Protein AF-Q2Y527-F1 (afdb_monomer_lite)

Secondary structure (DSSP, 8-state):
-EE--HHHHHHHHTT-HHHHHHHHHHHHT--EE--HHHHHHHHHHHHHHHHHTT-

Foldseek 3Di:
DEEDALVLVVCVVVVPVVSVVVVVVVVVVPDYHYDPVSVVVVVVVVVVVVVVVVD

pLDDT: mean 93.28, std 10.42, range [49.41, 98.31]

Radius of gyration: 12.88 Å; chains: 1; bounding box: 30×23×34 Å

Sequence (55 aa):
MKCLDTDFLVAILRAKSDAESKMESLDAEGDNATTTINAFELFYGAHKSTKKQRT

Structure (mmCIF, N/CA/C/O backbone):
data_AF-Q2Y527-F1
#
_entry.id   AF-Q2Y527-F1
#
loop_
_atom_site.group_PDB
_atom_site.id
_atom_site.type_symbol
_atom_site.label_atom_id
_atom_site.label_alt_id
_atom_site.label_comp_id
_atom_site.label_asym_id
_atom_site.label_entity_id
_atom_site.label_seq_id
_atom_site.pdbx_PDB_ins_code
_atom_site.Cartn_x
_atom_site.Cartn_y
_atom_site.Cartn_z
_atom_site.occupancy
_atom_site.B_iso_or_equiv
_atom_site.auth_seq_id
_atom_site.auth_comp_id
_atom_site.auth_asym_id
_atom_sit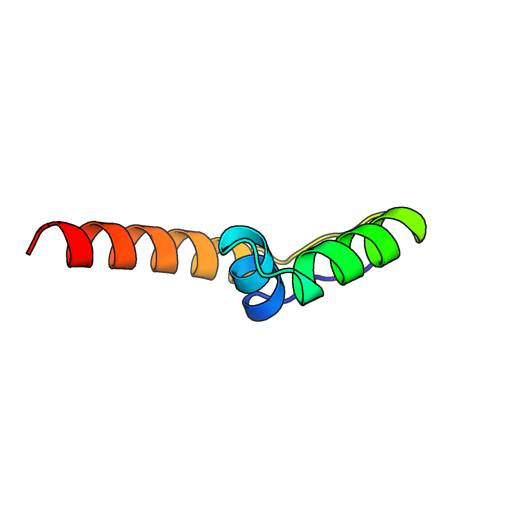e.auth_atom_id
_atom_site.pdbx_PDB_model_num
ATOM 1 N N . MET A 1 1 ? 10.184 -3.453 -10.452 1.00 84.00 1 MET A N 1
ATOM 2 C CA . MET A 1 1 ? 9.125 -3.647 -9.446 1.00 84.00 1 MET A CA 1
ATOM 3 C C . MET A 1 1 ? 9.401 -2.766 -8.239 1.00 84.00 1 MET A C 1
ATOM 5 O O . MET A 1 1 ? 10.514 -2.824 -7.722 1.00 84.00 1 MET A O 1
ATOM 9 N N . LYS A 1 2 ? 8.440 -1.934 -7.825 1.00 94.88 2 LYS A N 1
ATOM 10 C CA . LYS A 1 2 ? 8.553 -1.076 -6.631 1.00 94.88 2 LYS A CA 1
ATOM 11 C C . LYS A 1 2 ? 7.737 -1.665 -5.485 1.00 94.88 2 LYS A C 1
ATOM 13 O O . LYS A 1 2 ? 6.681 -2.237 -5.730 1.00 94.88 2 LYS A O 1
ATOM 18 N N . CYS A 1 3 ? 8.224 -1.528 -4.254 1.00 97.19 3 CYS A N 1
ATOM 19 C CA . CYS A 1 3 ? 7.484 -1.920 -3.058 1.00 97.19 3 CYS A CA 1
ATOM 20 C C . CYS A 1 3 ? 6.820 -0.684 -2.447 1.00 97.19 3 CYS A C 1
ATOM 22 O O . CYS A 1 3 ? 7.512 0.218 -1.978 1.00 97.19 3 CYS A O 1
ATOM 24 N N . LEU A 1 4 ? 5.493 -0.638 -2.478 1.00 97.69 4 LEU A N 1
ATOM 25 C CA . LEU A 1 4 ? 4.690 0.466 -1.977 1.00 97.69 4 LEU A CA 1
ATOM 26 C C . LEU A 1 4 ? 4.515 0.352 -0.466 1.00 97.69 4 LEU A C 1
ATOM 28 O O . LEU A 1 4 ? 4.114 -0.699 0.044 1.00 97.69 4 LEU A O 1
ATOM 32 N N . ASP A 1 5 ? 4.801 1.449 0.226 1.00 97.81 5 ASP A N 1
ATOM 33 C CA . ASP A 1 5 ? 4.662 1.559 1.672 1.00 97.81 5 ASP A CA 1
ATOM 34 C C . ASP A 1 5 ? 3.207 1.808 2.105 1.00 97.81 5 ASP A C 1
ATOM 36 O O . ASP A 1 5 ? 2.389 2.315 1.329 1.00 97.81 5 ASP A O 1
ATOM 40 N N . THR A 1 6 ? 2.877 1.467 3.349 1.00 98.25 6 THR A N 1
ATOM 41 C CA . THR A 1 6 ? 1.514 1.560 3.891 1.00 98.25 6 THR A CA 1
ATOM 42 C C . THR A 1 6 ? 0.978 2.986 3.863 1.00 98.25 6 THR A C 1
ATOM 44 O O . THR A 1 6 ? -0.171 3.189 3.470 1.00 98.25 6 THR A O 1
ATOM 47 N N . ASP A 1 7 ? 1.795 3.988 4.194 1.00 98.12 7 ASP A N 1
ATOM 48 C CA . ASP A 1 7 ? 1.361 5.390 4.185 1.00 98.12 7 ASP A CA 1
ATOM 49 C C . ASP A 1 7 ? 0.935 5.858 2.787 1.00 98.12 7 ASP A C 1
ATOM 51 O O . ASP A 1 7 ? -0.060 6.578 2.640 1.00 98.12 7 ASP A O 1
ATOM 55 N N . PHE A 1 8 ? 1.635 5.398 1.747 1.00 98.25 8 PHE A N 1
ATOM 56 C CA . PHE A 1 8 ? 1.293 5.702 0.361 1.00 98.25 8 PHE A CA 1
ATOM 57 C C . PHE A 1 8 ? -0.005 5.005 -0.067 1.00 98.25 8 PHE A C 1
ATOM 59 O O . PHE A 1 8 ? -0.895 5.642 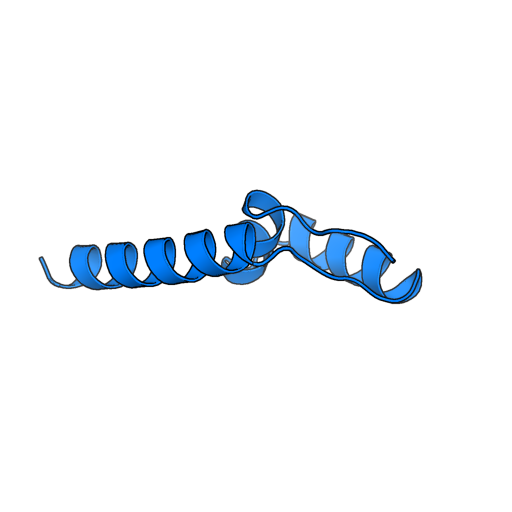-0.630 1.00 98.25 8 PHE A O 1
ATOM 66 N N . LEU A 1 9 ? -0.173 3.725 0.280 1.00 98.12 9 LEU A N 1
ATOM 67 C CA . LEU A 1 9 ? -1.410 2.985 0.009 1.00 98.12 9 LEU A CA 1
ATOM 68 C C . LEU A 1 9 ? -2.617 3.606 0.733 1.00 98.12 9 LEU A C 1
ATOM 70 O O . LEU A 1 9 ? -3.693 3.737 0.151 1.00 98.12 9 LEU A O 1
ATOM 74 N N . VAL A 1 10 ? -2.444 4.059 1.978 1.00 97.94 10 VAL A N 1
ATOM 75 C CA . VAL A 1 10 ? -3.480 4.790 2.726 1.00 97.94 10 VAL A CA 1
ATOM 76 C C . VAL A 1 10 ? -3.811 6.126 2.061 1.00 97.94 10 VAL A C 1
ATOM 78 O O . VAL A 1 10 ? -4.979 6.518 2.042 1.00 97.94 10 VAL A O 1
ATOM 81 N N . ALA A 1 11 ? -2.817 6.840 1.529 1.00 98.31 11 ALA A N 1
ATOM 82 C CA . ALA A 1 11 ? -3.035 8.089 0.805 1.00 98.31 11 ALA A CA 1
ATOM 83 C C . ALA A 1 11 ? -3.879 7.878 -0.464 1.00 98.31 11 ALA A C 1
ATOM 85 O O . ALA A 1 11 ? -4.833 8.630 -0.671 1.00 98.31 11 ALA A O 1
ATOM 86 N N . ILE A 1 12 ? -3.599 6.817 -1.233 1.00 97.69 12 ILE A N 1
ATOM 87 C CA . ILE A 1 12 ? -4.404 6.407 -2.397 1.00 97.69 12 ILE A CA 1
ATOM 88 C C . ILE A 1 12 ? -5.838 6.071 -1.970 1.00 97.69 12 ILE A C 1
ATOM 90 O O . ILE A 1 12 ? -6.791 6.619 -2.514 1.00 97.69 12 ILE A O 1
ATOM 94 N N . LEU A 1 13 ? -6.019 5.236 -0.939 1.00 96.06 13 LEU A N 1
ATOM 95 C CA . LEU A 1 13 ? -7.352 4.861 -0.439 1.00 96.06 13 LEU A CA 1
ATOM 96 C C . LEU A 1 13 ? -8.176 6.053 0.078 1.00 96.06 13 LEU A C 1
ATOM 98 O O . LEU A 1 13 ? -9.395 5.953 0.207 1.00 96.06 13 LEU A O 1
ATOM 102 N N . ARG A 1 14 ? -7.523 7.172 0.406 1.00 95.44 14 ARG A N 1
ATOM 103 C CA . ARG A 1 14 ? -8.160 8.425 0.835 1.00 95.44 14 ARG A CA 1
ATOM 104 C C . ARG A 1 14 ? -8.335 9.439 -0.299 1.00 95.44 14 ARG A C 1
ATOM 106 O O . ARG A 1 14 ? -8.692 10.575 0.005 1.00 95.44 14 ARG A O 1
ATOM 113 N N . ALA A 1 15 ? -8.091 9.048 -1.552 1.00 96.50 15 ALA A N 1
ATOM 114 C CA . ALA A 1 15 ? -8.196 9.903 -2.736 1.00 96.50 15 ALA A CA 1
ATOM 115 C C . ALA A 1 15 ? -7.395 11.211 -2.601 1.00 96.50 15 ALA A C 1
ATOM 117 O O . ALA A 1 15 ? -7.880 12.309 -2.886 1.00 96.50 15 ALA A O 1
ATOM 118 N N . LYS A 1 16 ? -6.166 11.116 -2.075 1.00 98.25 16 LYS A N 1
ATOM 119 C CA . LYS A 1 16 ? -5.254 12.261 -2.059 1.00 98.25 16 LYS A CA 1
ATOM 120 C C . LYS A 1 16 ? -4.676 12.471 -3.461 1.00 98.25 16 LYS A C 1
ATOM 122 O O . LYS A 1 16 ? -4.018 11.580 -3.991 1.00 98.25 16 LYS A O 1
ATOM 127 N N . SER A 1 17 ? -4.883 13.658 -4.027 1.00 96.94 17 SER A N 1
ATOM 128 C CA . SER A 1 17 ? -4.523 13.973 -5.417 1.00 96.94 17 SER A CA 1
ATOM 129 C C . SER A 1 17 ? -3.030 13.819 -5.728 1.00 96.94 17 SER A C 1
ATOM 131 O O . SER A 1 17 ? -2.667 13.355 -6.804 1.00 96.94 17 SER A O 1
ATOM 133 N N . ASP A 1 18 ? -2.151 14.156 -4.784 1.00 97.44 18 ASP A N 1
ATOM 134 C CA . ASP A 1 18 ? -0.703 13.971 -4.916 1.00 97.44 18 ASP A CA 1
ATOM 135 C C . ASP A 1 18 ? -0.310 12.487 -4.983 1.00 97.44 18 ASP A C 1
ATOM 137 O O . ASP A 1 18 ? 0.581 12.108 -5.747 1.00 97.44 18 ASP A O 1
ATOM 141 N N . ALA A 1 19 ? -1.001 11.639 -4.219 1.00 98.06 19 ALA A N 1
ATOM 142 C CA . ALA A 1 19 ? -0.786 10.199 -4.237 1.00 98.06 19 ALA A CA 1
ATOM 143 C C . ALA A 1 19 ? -1.299 9.551 -5.531 1.00 98.06 19 ALA A C 1
ATOM 145 O O . ALA A 1 19 ? -0.622 8.677 -6.070 1.00 98.06 19 ALA A O 1
ATOM 146 N N . GLU A 1 20 ? -2.436 10.006 -6.062 1.00 97.69 20 GLU A N 1
ATOM 147 C CA . GLU A 1 20 ? -2.987 9.532 -7.340 1.00 97.69 20 GLU A CA 1
ATOM 148 C C . GLU A 1 20 ? -2.041 9.841 -8.506 1.00 97.69 20 GLU A C 1
ATOM 150 O O . GLU A 1 20 ? -1.621 8.926 -9.214 1.00 97.69 20 GLU A O 1
ATOM 155 N N . SER A 1 21 ? -1.584 11.091 -8.639 1.00 98.00 21 SER A N 1
ATOM 156 C CA . SER A 1 21 ? -0.613 11.468 -9.679 1.00 98.00 21 SER A CA 1
ATOM 157 C C . SER A 1 21 ? 0.714 10.710 -9.553 1.00 98.00 21 SER A C 1
ATOM 159 O O . SER A 1 21 ? 1.354 10.356 -10.551 1.00 98.00 21 SER A O 1
ATOM 161 N N . LYS A 1 22 ? 1.152 10.426 -8.319 1.00 97.50 22 LYS A N 1
ATOM 162 C CA . LYS A 1 22 ? 2.351 9.614 -8.098 1.00 97.50 22 LYS A CA 1
ATOM 163 C C . LYS A 1 22 ? 2.125 8.154 -8.492 1.00 97.50 22 LYS A C 1
ATOM 165 O O . LYS A 1 22 ? 3.045 7.549 -9.041 1.00 97.50 22 LYS A O 1
ATOM 170 N N . MET A 1 23 ? 0.940 7.604 -8.236 1.00 97.25 23 MET A N 1
ATOM 171 C CA . MET A 1 23 ? 0.577 6.240 -8.619 1.00 97.25 23 MET A CA 1
ATOM 172 C C . MET A 1 23 ? 0.560 6.079 -10.141 1.00 97.25 23 MET A C 1
ATOM 174 O O . MET A 1 23 ? 1.171 5.142 -10.642 1.00 97.25 23 MET A O 1
ATOM 178 N N . GLU A 1 24 ? -0.017 7.033 -10.878 1.00 96.50 24 GLU A N 1
ATOM 179 C CA . GLU A 1 24 ? 0.007 7.045 -12.352 1.00 96.50 24 GLU A CA 1
A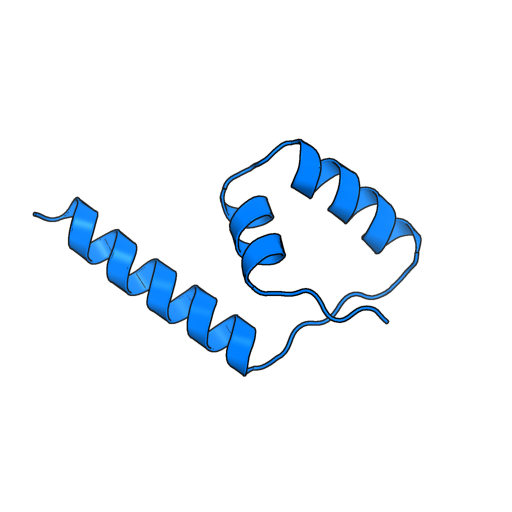TOM 180 C C . GLU A 1 24 ? 1.439 6.994 -12.903 1.00 96.50 24 GLU A C 1
ATOM 182 O O . GLU A 1 24 ? 1.744 6.230 -13.820 1.00 96.50 24 GLU A O 1
ATOM 187 N N . SER A 1 25 ? 2.345 7.771 -12.301 1.00 96.69 25 SER A N 1
ATOM 188 C CA . SER A 1 25 ? 3.764 7.753 -12.672 1.00 96.69 25 SER A CA 1
ATOM 189 C C . SER A 1 25 ? 4.407 6.393 -12.380 1.00 96.69 25 SER A C 1
ATOM 191 O O . SER A 1 25 ? 5.160 5.874 -13.198 1.00 96.69 25 SER A O 1
ATOM 193 N N . LEU A 1 26 ? 4.110 5.798 -11.220 1.00 96.38 26 LEU A N 1
ATOM 194 C CA . LEU A 1 26 ? 4.669 4.506 -10.819 1.00 96.38 26 LEU A CA 1
ATOM 195 C C . LEU A 1 26 ? 4.165 3.355 -11.694 1.00 96.38 26 LEU A C 1
ATOM 197 O O . LEU A 1 26 ? 4.963 2.480 -12.027 1.00 96.38 26 LEU A O 1
ATOM 201 N N . ASP A 1 27 ? 2.889 3.369 -12.084 1.00 95.19 27 ASP A N 1
ATOM 202 C CA . ASP A 1 27 ? 2.299 2.388 -13.004 1.00 95.19 27 ASP A CA 1
ATOM 203 C C . ASP A 1 27 ? 2.889 2.502 -14.414 1.00 95.19 27 ASP A C 1
ATOM 205 O O . ASP A 1 27 ? 3.180 1.485 -15.045 1.00 95.19 27 ASP A O 1
ATOM 209 N N . ALA A 1 28 ? 3.158 3.722 -14.894 1.00 96.69 28 ALA A N 1
ATOM 210 C CA . ALA A 1 28 ? 3.828 3.931 -16.180 1.00 96.69 28 ALA A CA 1
ATOM 211 C C . ALA A 1 28 ? 5.252 3.343 -16.214 1.00 96.69 28 ALA A C 1
ATOM 213 O O . ALA A 1 28 ? 5.756 2.965 -17.271 1.00 96.69 28 ALA A O 1
ATOM 214 N N . GLU A 1 29 ? 5.909 3.239 -15.059 1.00 95.75 29 GLU A N 1
ATOM 215 C CA . GLU A 1 29 ? 7.246 2.668 -14.928 1.00 95.75 29 GLU A CA 1
ATOM 216 C C . GLU A 1 29 ? 7.249 1.138 -14.651 1.00 95.75 29 GLU A C 1
ATOM 218 O O . GLU A 1 29 ? 8.310 0.570 -14.347 1.00 95.75 29 GLU A O 1
ATOM 223 N N . GLY A 1 30 ? 6.088 0.472 -14.705 1.00 94.75 30 GLY A N 1
ATOM 224 C CA . GLY A 1 30 ? 5.922 -0.981 -14.574 1.00 94.75 30 GLY A CA 1
ATOM 225 C C . GLY A 1 30 ? 5.381 -1.456 -13.219 1.00 94.75 30 GLY A C 1
ATOM 226 O O . GLY A 1 30 ? 4.867 -0.676 -12.427 1.00 94.75 30 GLY A O 1
ATOM 227 N N . ASP A 1 31 ? 5.517 -2.759 -12.948 1.00 96.00 31 ASP A N 1
ATOM 228 C CA . ASP A 1 31 ? 4.811 -3.413 -11.839 1.00 96.00 31 ASP A CA 1
ATOM 229 C C . ASP A 1 31 ? 5.125 -2.844 -10.447 1.00 96.00 31 ASP A C 1
ATOM 231 O O . ASP A 1 31 ? 6.280 -2.579 -10.073 1.00 96.00 31 ASP A O 1
ATOM 235 N N . ASN A 1 32 ? 4.071 -2.785 -9.637 1.00 96.94 32 ASN A N 1
ATOM 236 C CA . ASN A 1 32 ? 4.087 -2.355 -8.249 1.00 96.94 32 ASN A CA 1
ATOM 237 C C . ASN A 1 32 ? 3.635 -3.508 -7.344 1.00 96.94 32 ASN A C 1
ATOM 239 O O . ASN A 1 32 ? 2.743 -4.283 -7.683 1.00 96.94 32 ASN A O 1
ATOM 243 N N . ALA A 1 33 ? 4.267 -3.635 -6.184 1.00 97.44 33 ALA A N 1
ATOM 244 C CA . ALA A 1 33 ? 3.970 -4.655 -5.190 1.00 97.44 33 ALA A CA 1
ATOM 245 C C . ALA A 1 33 ? 3.928 -4.027 -3.796 1.00 97.44 33 ALA A C 1
ATOM 247 O 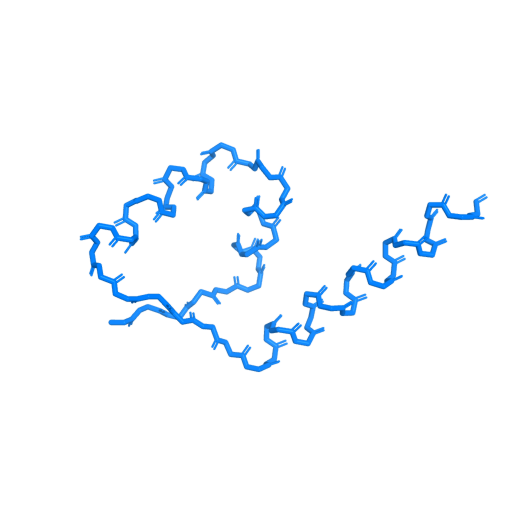O . ALA A 1 33 ? 4.365 -2.899 -3.591 1.00 97.44 33 ALA A O 1
ATOM 248 N N . THR A 1 34 ? 3.433 -4.764 -2.812 1.00 97.81 34 THR A N 1
ATOM 249 C CA . THR A 1 34 ? 3.550 -4.398 -1.398 1.00 97.81 34 THR A CA 1
ATOM 250 C C . THR A 1 34 ? 3.842 -5.648 -0.572 1.00 97.81 34 THR A C 1
ATOM 252 O O . THR A 1 34 ? 3.911 -6.752 -1.116 1.00 97.81 34 THR A O 1
ATOM 255 N N . THR A 1 35 ? 4.050 -5.495 0.732 1.00 98.31 35 THR A N 1
ATOM 256 C CA . THR A 1 35 ? 4.335 -6.620 1.628 1.00 98.31 35 THR A CA 1
ATOM 257 C C . THR A 1 35 ? 3.069 -7.125 2.322 1.00 98.31 35 THR A C 1
ATOM 259 O O . THR A 1 35 ? 2.080 -6.405 2.469 1.00 98.31 35 THR A O 1
ATOM 262 N N . THR A 1 36 ? 3.108 -8.359 2.829 1.00 98.31 36 THR A N 1
ATOM 263 C CA . THR A 1 36 ? 2.036 -8.903 3.682 1.00 98.31 36 THR A CA 1
ATOM 264 C C . THR A 1 36 ? 1.842 -8.087 4.967 1.00 98.31 36 THR A C 1
ATOM 266 O O . THR A 1 36 ? 0.729 -8.027 5.485 1.00 98.31 36 THR A O 1
ATOM 269 N N . ILE A 1 37 ? 2.898 -7.433 5.469 1.00 98.31 37 ILE A N 1
ATOM 270 C CA . ILE A 1 37 ? 2.815 -6.547 6.639 1.00 98.31 37 ILE A CA 1
ATOM 271 C C . ILE A 1 37 ? 1.966 -5.320 6.305 1.00 98.31 37 ILE A C 1
ATOM 273 O O . ILE A 1 37 ? 1.012 -5.029 7.021 1.00 98.31 37 ILE A O 1
ATOM 277 N N . ASN A 1 38 ? 2.220 -4.689 5.159 1.00 98.25 38 ASN A N 1
ATOM 278 C CA . ASN A 1 38 ? 1.472 -3.513 4.719 1.00 98.25 38 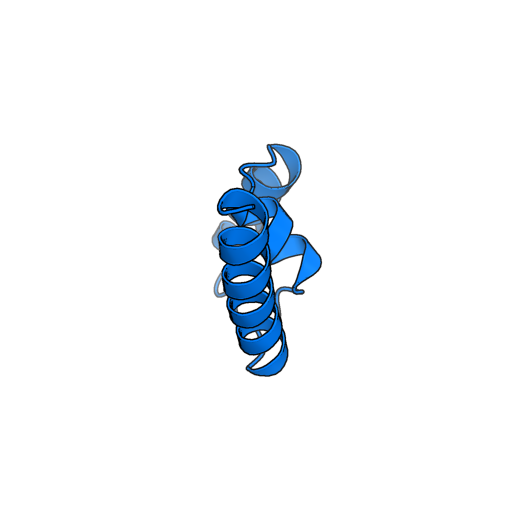ASN A CA 1
ATOM 279 C C . ASN A 1 38 ? -0.004 -3.860 4.473 1.00 98.25 38 ASN A C 1
ATOM 281 O O . ASN A 1 38 ? -0.907 -3.125 4.871 1.00 98.25 38 ASN A O 1
ATOM 285 N N . ALA A 1 39 ? -0.275 -5.035 3.894 1.00 98.25 39 ALA A N 1
ATOM 286 C CA . ALA A 1 39 ? -1.639 -5.540 3.758 1.00 98.25 39 ALA A CA 1
ATOM 287 C C . ALA A 1 39 ? -2.326 -5.721 5.127 1.00 98.25 39 ALA A C 1
ATOM 289 O O . ALA A 1 39 ? -3.462 -5.278 5.306 1.00 98.25 39 ALA A O 1
ATOM 290 N N . PHE A 1 40 ? -1.644 -6.324 6.110 1.00 98.31 40 PHE A N 1
ATOM 291 C CA . PHE A 1 40 ? -2.164 -6.462 7.475 1.00 98.31 40 PHE A CA 1
ATOM 292 C C . PHE A 1 40 ? -2.513 -5.102 8.099 1.00 98.31 40 PHE A C 1
ATOM 294 O O . PHE A 1 40 ? -3.597 -4.952 8.669 1.00 98.31 40 PHE A O 1
ATOM 301 N N . GLU A 1 41 ? -1.641 -4.103 7.958 1.00 98.31 41 GLU A N 1
ATOM 302 C CA . GLU A 1 41 ? -1.870 -2.751 8.478 1.00 98.31 41 GLU A CA 1
ATOM 303 C C . GLU A 1 41 ? -3.095 -2.086 7.842 1.00 98.31 41 GLU A C 1
ATOM 305 O O . GLU A 1 41 ? -3.916 -1.504 8.558 1.00 98.31 41 GLU A O 1
ATOM 310 N N . LEU A 1 42 ? -3.273 -2.231 6.524 1.00 97.81 42 LEU A N 1
ATOM 311 C CA . LEU A 1 42 ? -4.447 -1.726 5.809 1.00 97.81 42 LEU A CA 1
ATOM 312 C C . LEU A 1 42 ? -5.744 -2.357 6.327 1.00 97.81 42 LEU A C 1
ATOM 314 O O . LEU A 1 42 ? -6.692 -1.639 6.662 1.00 97.81 42 LEU A O 1
ATOM 318 N N . PHE A 1 43 ? -5.789 -3.687 6.453 1.00 96.94 43 PHE A N 1
ATOM 319 C CA . PHE A 1 43 ? -6.976 -4.384 6.956 1.00 96.94 43 PHE A CA 1
ATOM 320 C C . PHE A 1 43 ? -7.282 -4.028 8.414 1.00 96.94 43 PHE A C 1
ATOM 322 O O . PHE A 1 43 ? -8.437 -3.760 8.762 1.00 96.94 43 PHE A O 1
ATOM 329 N N . TYR A 1 44 ? -6.261 -3.977 9.270 1.00 96.81 44 TYR A N 1
ATOM 330 C CA . TYR A 1 44 ? -6.429 -3.583 10.666 1.00 96.81 44 TYR A CA 1
ATOM 331 C C . TYR A 1 44 ? -6.915 -2.130 10.791 1.00 96.81 44 TYR A C 1
ATOM 333 O O . TYR A 1 44 ? -7.843 -1.839 11.555 1.00 96.81 44 TYR A O 1
ATOM 341 N N . GLY A 1 45 ? -6.339 -1.223 9.998 1.00 95.56 45 GLY A N 1
ATOM 342 C CA . GLY A 1 45 ? -6.741 0.178 9.922 1.00 95.56 45 GLY A CA 1
ATOM 343 C C . GLY A 1 45 ? -8.193 0.352 9.472 1.00 95.56 45 GLY A C 1
ATOM 344 O O . GLY A 1 45 ? -8.935 1.125 10.090 1.00 95.56 45 GLY A O 1
ATOM 345 N N . ALA A 1 46 ? -8.628 -0.403 8.459 1.00 94.81 46 ALA A N 1
ATOM 346 C CA . ALA A 1 46 ? -10.013 -0.412 7.989 1.00 94.81 46 ALA A CA 1
ATOM 347 C C . ALA A 1 46 ? -10.978 -0.885 9.091 1.00 94.81 46 ALA A C 1
ATOM 349 O O . ALA A 1 46 ? -11.911 -0.160 9.440 1.00 94.81 46 ALA A O 1
ATOM 350 N N . HIS A 1 47 ? -10.697 -2.031 9.725 1.00 94.56 47 HIS A N 1
ATOM 351 C CA . HIS A 1 47 ? -11.507 -2.575 10.826 1.00 94.56 47 HIS A CA 1
ATOM 352 C C . HIS A 1 47 ? -11.660 -1.590 11.991 1.00 94.56 47 HIS A C 1
ATOM 354 O O . HIS A 1 47 ? -12.763 -1.371 12.505 1.00 94.56 47 HIS A O 1
ATOM 360 N N . LYS A 1 48 ? -10.560 -0.948 12.402 1.00 94.06 48 LYS A N 1
ATOM 361 C CA . LYS A 1 48 ? -10.573 0.058 13.473 1.00 94.06 48 LYS A CA 1
ATOM 362 C C . LYS A 1 48 ? -11.388 1.296 13.085 1.00 94.06 48 LYS A C 1
ATOM 364 O O . LYS A 1 48 ? -12.114 1.835 13.922 1.00 94.06 48 LYS A O 1
ATOM 369 N N . SER A 1 49 ? -11.299 1.731 11.830 1.00 88.88 49 SER A N 1
ATOM 370 C CA . SER A 1 49 ? -12.019 2.908 11.328 1.00 88.88 49 SER A CA 1
ATOM 371 C C . SER A 1 49 ? -13.531 2.671 11.251 1.00 88.88 49 SER A C 1
ATOM 373 O O . SER A 1 49 ? -14.302 3.551 11.632 1.00 88.88 49 SER A O 1
ATOM 375 N N . THR A 1 50 ? -13.969 1.466 10.872 1.00 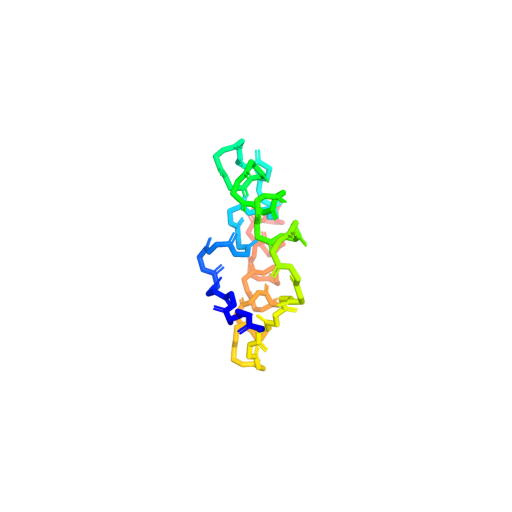81.44 50 THR A N 1
ATOM 376 C CA . THR A 1 50 ? -15.391 1.080 10.881 1.00 81.44 50 THR A CA 1
ATOM 377 C C . THR A 1 50 ? -15.978 1.053 12.293 1.00 81.44 50 THR A C 1
ATOM 379 O O . THR A 1 50 ? -17.115 1.477 12.490 1.00 81.44 50 THR A O 1
ATOM 382 N N . LYS A 1 51 ? -15.215 0.601 13.299 1.00 71.69 51 LYS A N 1
ATOM 383 C CA . LYS A 1 51 ? -15.663 0.647 14.703 1.00 71.69 51 LYS A CA 1
ATOM 384 C C . LYS A 1 51 ? -15.843 2.077 15.205 1.00 71.69 51 LYS A C 1
ATOM 386 O O . LYS A 1 51 ? -16.819 2.345 15.892 1.00 71.69 51 LYS A O 1
ATOM 391 N N . LYS A 1 52 ? -14.942 2.988 14.825 1.00 70.56 52 LYS A N 1
ATOM 392 C CA . LYS A 1 52 ? -15.003 4.401 15.225 1.00 70.56 52 LYS A CA 1
ATOM 393 C C . LYS A 1 52 ? -16.221 5.140 14.653 1.00 70.56 52 LYS A C 1
ATOM 395 O O . LYS A 1 52 ? -16.696 6.064 15.289 1.00 70.56 52 LYS A O 1
ATOM 400 N N . GLN A 1 53 ? -16.732 4.747 13.484 1.00 62.91 53 GLN A N 1
ATOM 401 C CA . GLN A 1 53 ? -17.943 5.347 12.902 1.00 62.91 53 GLN A CA 1
ATOM 402 C C . GLN A 1 53 ? -19.257 4.845 13.533 1.00 62.91 53 GLN A C 1
ATOM 404 O O . GLN A 1 53 ? -20.310 5.404 13.249 1.00 62.91 53 GLN A O 1
ATOM 409 N N . ARG A 1 54 ? -19.221 3.777 14.345 1.00 59.25 54 ARG A N 1
ATOM 410 C CA . ARG A 1 54 ? -20.411 3.163 14.970 1.00 59.25 54 ARG A CA 1
ATOM 411 C C . ARG A 1 54 ? -20.643 3.581 16.430 1.00 59.25 54 ARG A C 1
ATOM 413 O O . ARG A 1 54 ? -21.603 3.111 17.032 1.00 59.25 54 ARG A O 1
ATOM 420 N N . THR A 1 55 ? -19.767 4.413 16.984 1.00 49.41 55 THR A N 1
ATOM 421 C CA . THR A 1 55 ? -19.853 5.031 18.322 1.00 49.41 55 THR A CA 1
ATOM 422 C C . THR A 1 55 ? -20.040 6.522 18.176 1.00 49.41 55 THR A C 1
ATOM 424 O O . THR A 1 55 ? -20.878 7.074 18.914 1.00 49.41 55 THR A O 1
#